Protein AF-A0A0U1CXU1-F1 (afdb_monomer_lite)

Foldseek 3Di:
DDDDDDPQDDDWPLQVLVVVCVPDPPLQAEDQDFAE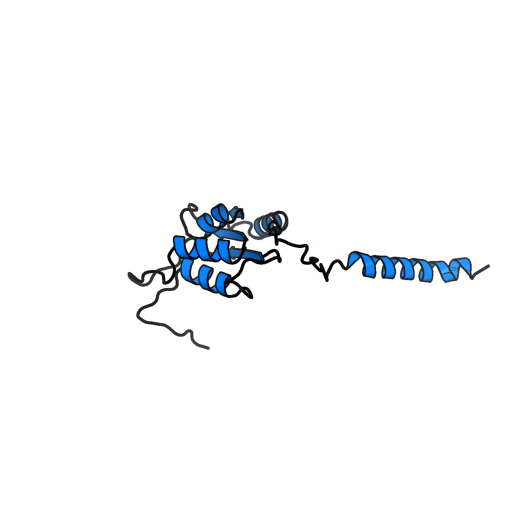DEAEEALIDDGPPPRDDPDDLVNSLVSCVRSLYQQEYEYQDDLPGSSSVSNVSSVHYYHNDPPCPPVVVVVRVVVTRDRDPDPDPPPPPPVPPCVVVVVVVVVVVVCVVCVVVVVPD

pLDDT: mean 82.3, std 15.23, range [41.0, 96.81]

Structure (mmCIF, N/CA/C/O backbone):
data_AF-A0A0U1CXU1-F1
#
_entry.id   AF-A0A0U1CXU1-F1
#
loop_
_atom_site.group_PDB
_atom_site.id
_atom_site.type_symbol
_atom_site.label_atom_id
_atom_site.label_alt_id
_atom_site.label_comp_id
_atom_site.label_asym_id
_atom_site.label_entity_id
_atom_site.label_seq_id
_atom_site.pdbx_PDB_ins_code
_atom_site.Cartn_x
_atom_site.Cartn_y
_atom_site.Cartn_z
_atom_site.occupancy
_atom_site.B_iso_or_equiv
_atom_site.auth_seq_id
_atom_site.auth_comp_id
_atom_site.auth_asym_id
_atom_site.auth_atom_id
_atom_site.pdbx_PDB_model_num
ATOM 1 N N . MET A 1 1 ? 5.097 22.039 14.764 1.00 46.66 1 MET A N 1
ATOM 2 C CA . MET A 1 1 ? 3.850 22.535 14.144 1.00 46.66 1 MET A CA 1
ATOM 3 C C . MET A 1 1 ? 2.708 21.737 14.743 1.00 46.66 1 MET A C 1
ATOM 5 O O . MET A 1 1 ? 2.875 20.533 14.891 1.00 46.66 1 MET A O 1
ATOM 9 N N . ALA A 1 2 ? 1.626 22.386 15.173 1.00 60.03 2 ALA A N 1
ATOM 10 C CA . ALA A 1 2 ? 0.456 21.668 15.675 1.00 60.03 2 ALA A CA 1
ATOM 11 C C . ALA A 1 2 ? -0.345 21.107 14.482 1.00 60.03 2 ALA A C 1
ATOM 13 O O . ALA A 1 2 ? -0.447 21.805 13.470 1.00 60.03 2 ALA A O 1
ATOM 14 N N . PRO A 1 3 ? -0.866 19.872 14.561 1.00 70.56 3 PRO A N 1
ATOM 15 C CA . PRO A 1 3 ? -1.666 19.288 13.490 1.00 70.56 3 PRO A CA 1
ATOM 16 C C . PRO A 1 3 ? -2.966 20.080 13.291 1.00 70.56 3 PRO A C 1
ATOM 18 O O . PRO A 1 3 ? -3.603 20.497 14.258 1.00 70.56 3 PRO A O 1
ATOM 21 N N . VAL A 1 4 ? -3.349 20.297 12.030 1.00 72.94 4 VAL A N 1
ATOM 22 C CA . VAL A 1 4 ? -4.637 20.911 11.681 1.00 72.94 4 VAL A CA 1
ATOM 23 C C . VAL A 1 4 ? -5.724 19.862 11.893 1.00 72.94 4 VAL A C 1
ATOM 25 O O . VAL A 1 4 ? -5.686 18.801 11.277 1.00 72.94 4 VAL A O 1
ATOM 28 N N . SER A 1 5 ? -6.669 20.155 12.785 1.00 69.50 5 SER A N 1
ATOM 29 C CA . SER A 1 5 ? -7.833 19.308 13.040 1.00 69.50 5 SER A CA 1
ATOM 30 C C . SER A 1 5 ? -9.039 19.864 12.292 1.00 69.50 5 SER A C 1
ATOM 32 O O . SER A 1 5 ? -9.372 21.041 12.449 1.00 69.50 5 SER A O 1
ATOM 34 N N . TYR A 1 6 ? -9.678 19.025 11.481 1.00 69.06 6 TYR A N 1
ATOM 35 C CA . TYR A 1 6 ? -10.940 19.334 10.816 1.00 69.06 6 TYR A CA 1
ATOM 36 C C . TYR A 1 6 ? -12.078 18.678 11.594 1.00 69.06 6 TYR A C 1
ATOM 38 O O . TYR A 1 6 ? -11.987 17.515 11.969 1.00 69.06 6 TYR A O 1
ATOM 46 N N . VAL A 1 7 ? -13.149 19.429 11.840 1.00 70.75 7 VAL A N 1
ATOM 47 C CA . VAL A 1 7 ? -14.302 18.956 12.624 1.00 70.75 7 VAL A CA 1
ATOM 48 C C . VAL A 1 7 ? -15.130 17.888 11.905 1.00 70.75 7 VAL A C 1
ATOM 50 O O . VAL A 1 7 ? -15.753 17.071 12.572 1.00 70.75 7 VAL A O 1
ATOM 53 N N . ASP A 1 8 ? -15.069 17.847 10.572 1.00 68.38 8 ASP A N 1
ATOM 54 C CA . ASP A 1 8 ? -15.873 16.949 9.730 1.00 68.38 8 ASP A CA 1
ATOM 55 C C . ASP A 1 8 ? -15.040 15.853 9.040 1.00 68.38 8 ASP A C 1
ATOM 57 O O . ASP A 1 8 ? -15.510 15.202 8.109 1.00 68.38 8 ASP A O 1
ATOM 61 N N . TYR A 1 9 ? -13.787 15.651 9.463 1.00 67.81 9 TYR A N 1
ATOM 62 C CA . TYR A 1 9 ? -12.902 14.641 8.883 1.00 67.81 9 TYR A CA 1
ATOM 63 C C . TYR A 1 9 ? -12.221 13.805 9.965 1.00 67.81 9 TYR A C 1
ATOM 65 O O . TYR A 1 9 ? -11.579 14.329 10.876 1.00 67.81 9 TYR A O 1
ATOM 73 N N . ALA A 1 10 ? -12.313 12.487 9.809 1.00 75.19 10 ALA A N 1
ATOM 74 C CA . ALA A 1 10 ? -11.526 11.518 10.553 1.00 75.19 10 ALA A CA 1
ATOM 75 C C . ALA A 1 10 ? -10.509 10.877 9.612 1.00 75.19 10 ALA A C 1
ATOM 77 O O . ALA A 1 10 ? -10.842 10.531 8.482 1.00 75.19 10 ALA A O 1
ATOM 78 N N . VAL A 1 11 ? -9.283 10.672 10.092 1.00 79.75 11 VAL A N 1
ATOM 79 C CA . VAL A 1 11 ? -8.276 9.934 9.326 1.00 79.75 11 VAL A CA 1
ATOM 80 C C . VAL A 1 11 ? -8.723 8.475 9.206 1.00 79.75 11 VAL A C 1
ATOM 82 O O . VAL A 1 11 ? -8.909 7.805 10.220 1.00 79.75 11 VAL A O 1
ATOM 85 N N . ASN A 1 12 ? -8.859 7.987 7.973 1.00 88.75 12 ASN A N 1
ATOM 86 C CA . ASN A 1 12 ? -9.139 6.586 7.661 1.00 88.75 12 ASN A CA 1
ATOM 87 C C . ASN A 1 12 ? -7.971 5.966 6.873 1.00 88.75 12 ASN A C 1
ATOM 89 O O . ASN A 1 12 ? -7.154 6.678 6.282 1.00 88.75 12 ASN A O 1
ATOM 93 N N . VAL A 1 13 ? -7.870 4.634 6.883 1.00 92.06 13 VAL A N 1
ATOM 94 C CA . VAL A 1 13 ? -6.783 3.910 6.197 1.00 92.06 13 VAL A CA 1
ATOM 95 C C . VAL A 1 13 ? -6.877 4.120 4.686 1.00 92.06 13 VAL A C 1
ATOM 97 O O . VAL A 1 13 ? -5.863 4.346 4.033 1.00 92.06 13 VAL A O 1
ATOM 100 N N . GLU A 1 14 ? -8.092 4.132 4.148 1.00 93.31 14 GLU A N 1
ATOM 101 C CA . GLU A 1 14 ? -8.398 4.349 2.736 1.00 93.31 14 GLU A CA 1
ATOM 102 C C . GLU A 1 14 ? -7.840 5.683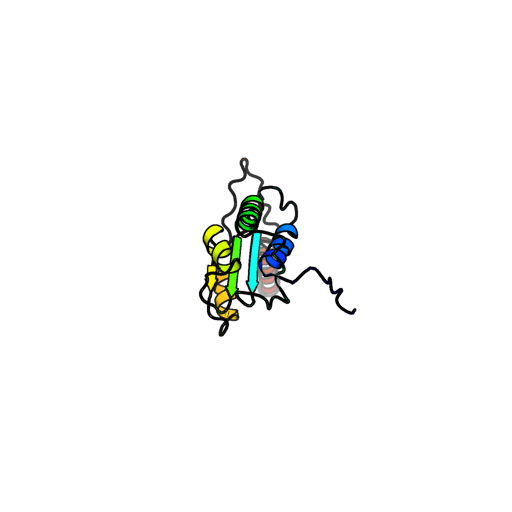 2.230 1.00 93.31 14 GLU A C 1
ATOM 104 O O . GLU A 1 14 ? -7.198 5.735 1.182 1.00 93.31 14 GLU A O 1
ATOM 109 N N . ASP A 1 15 ? -8.014 6.751 3.009 1.00 91.38 15 ASP A N 1
ATOM 110 C CA . ASP A 1 15 ? -7.560 8.093 2.641 1.00 91.38 15 ASP A CA 1
ATOM 111 C C . ASP A 1 15 ? -6.030 8.209 2.712 1.00 91.38 15 ASP A C 1
ATOM 113 O O . ASP A 1 15 ? -5.407 8.858 1.867 1.00 91.38 15 ASP A O 1
ATOM 117 N N . VAL A 1 16 ? -5.398 7.529 3.677 1.00 92.31 16 VAL A N 1
ATOM 118 C CA . VAL A 1 16 ? -3.931 7.432 3.762 1.00 92.31 16 VAL A CA 1
ATOM 119 C C . VAL A 1 16 ? -3.375 6.680 2.553 1.00 92.31 16 VAL A C 1
ATOM 121 O O . VAL A 1 16 ? -2.430 7.151 1.919 1.00 92.31 16 VAL A O 1
ATOM 124 N N . LEU A 1 17 ? -3.976 5.543 2.198 1.00 95.00 17 LEU A N 1
ATOM 125 C CA . LEU A 1 17 ? -3.592 4.769 1.018 1.00 95.00 17 LEU A CA 1
ATOM 126 C C . LEU A 1 17 ? -3.778 5.594 -0.264 1.00 95.00 17 LEU A C 1
ATOM 128 O O . LEU A 1 17 ? -2.874 5.635 -1.098 1.00 95.00 17 LEU A O 1
ATOM 132 N N . ALA A 1 18 ? -4.892 6.319 -0.398 1.00 94.50 18 ALA A N 1
ATOM 133 C CA . ALA A 1 18 ? -5.149 7.186 -1.546 1.00 94.50 18 ALA A CA 1
ATOM 134 C C . ALA A 1 18 ? -4.114 8.313 -1.664 1.00 94.50 18 ALA A C 1
ATOM 136 O O . ALA A 1 18 ? -3.603 8.577 -2.756 1.00 94.50 18 ALA A O 1
ATOM 137 N N . MET A 1 19 ? -3.761 8.955 -0.548 1.00 93.38 19 MET A N 1
ATOM 138 C CA . MET A 1 19 ? -2.721 9.986 -0.506 1.00 93.38 19 MET A CA 1
ATOM 139 C C . MET A 1 19 ? -1.363 9.429 -0.954 1.00 93.38 19 MET A C 1
ATOM 141 O O . MET A 1 19 ? -0.641 10.080 -1.707 1.00 93.38 19 MET A O 1
ATOM 145 N N . CYS A 1 20 ? -1.013 8.214 -0.534 1.00 94.00 20 CYS A N 1
ATOM 146 C CA . CYS A 1 20 ? 0.232 7.581 -0.958 1.00 94.00 20 CYS A CA 1
ATOM 147 C C . CYS A 1 20 ? 0.217 7.197 -2.446 1.00 94.00 20 CYS A C 1
ATOM 149 O O . CYS A 1 20 ? 1.196 7.451 -3.146 1.00 94.00 20 CYS A O 1
ATOM 151 N N . LEU A 1 21 ? -0.889 6.643 -2.950 1.00 94.06 21 LEU A N 1
ATOM 152 C CA . LEU A 1 21 ? -1.033 6.273 -4.362 1.00 94.06 21 LEU A CA 1
ATOM 153 C C . LEU A 1 21 ? -0.981 7.495 -5.288 1.00 94.06 21 LEU A C 1
ATOM 155 O O . LEU A 1 21 ? -0.309 7.466 -6.318 1.00 94.06 21 LEU A O 1
ATOM 159 N N . THR A 1 22 ? -1.633 8.591 -4.898 1.00 92.56 22 THR A N 1
ATOM 160 C CA . THR A 1 22 ? -1.591 9.866 -5.637 1.00 92.56 22 THR A CA 1
ATOM 161 C C . THR A 1 22 ? -0.258 10.609 -5.498 1.00 92.56 22 THR A C 1
ATOM 163 O O . THR A 1 22 ? 0.013 11.532 -6.264 1.00 92.56 22 THR A O 1
ATOM 166 N N . GLY A 1 23 ? 0.604 10.195 -4.565 1.00 90.62 23 GLY A N 1
ATOM 167 C CA . GLY A 1 23 ? 1.960 10.719 -4.412 1.00 90.62 23 GLY A CA 1
ATOM 168 C C . GLY A 1 23 ? 2.952 10.220 -5.469 1.00 90.62 23 GLY A C 1
ATOM 169 O O . GLY A 1 23 ? 4.016 10.821 -5.629 1.00 90.62 23 GLY A O 1
ATOM 170 N N . PHE A 1 24 ? 2.633 9.149 -6.207 1.00 88.69 24 PHE A N 1
ATOM 171 C CA . PHE A 1 24 ? 3.475 8.690 -7.314 1.00 88.69 24 PHE A CA 1
ATOM 172 C C . PHE A 1 24 ? 3.395 9.660 -8.510 1.00 88.69 24 PHE A C 1
ATOM 174 O O . PHE A 1 24 ? 2.315 10.145 -8.854 1.00 88.69 24 PHE A O 1
ATOM 181 N N . PRO A 1 25 ? 4.518 9.938 -9.198 1.00 83.00 25 PRO A N 1
ATOM 182 C CA . PRO A 1 25 ? 4.504 10.778 -10.395 1.00 83.00 25 PRO A CA 1
ATOM 183 C C . PRO A 1 25 ? 3.639 10.128 -11.479 1.00 83.00 25 PRO A C 1
ATOM 185 O O . PRO A 1 25 ? 3.692 8.916 -11.645 1.00 83.00 25 PRO A O 1
ATOM 188 N N . SER A 1 26 ? 2.847 10.902 -12.223 1.00 83.00 26 SER A N 1
ATOM 189 C CA . SER A 1 26 ? 1.916 10.371 -13.237 1.00 83.00 26 SER A CA 1
ATOM 190 C C . SER A 1 26 ? 1.034 9.218 -12.718 1.00 83.00 26 SER A C 1
ATOM 192 O O . SER A 1 26 ? 0.875 8.206 -13.394 1.00 83.00 26 SER A O 1
ATOM 194 N N . PHE A 1 27 ? 0.485 9.326 -11.502 1.00 82.44 27 PHE A N 1
ATOM 195 C CA . PHE A 1 27 ? -0.408 8.304 -10.925 1.00 82.44 27 PHE A CA 1
ATOM 196 C C . PHE A 1 27 ? -1.699 8.082 -11.735 1.00 82.44 27 PHE A C 1
ATOM 198 O O . PHE A 1 27 ? -2.366 7.067 -11.576 1.00 82.44 27 PHE A O 1
ATOM 205 N N . SER A 1 28 ? -2.073 9.038 -12.588 1.00 80.81 28 SER A N 1
ATOM 206 C CA . SER A 1 28 ? -3.245 8.953 -13.462 1.00 80.81 28 SER A CA 1
ATOM 207 C C . SER A 1 28 ? -2.996 8.169 -14.754 1.00 80.81 28 SER A C 1
ATOM 209 O O . SER A 1 28 ? -3.911 8.048 -15.564 1.00 80.81 28 SER A O 1
ATOM 211 N N . GLU A 1 29 ? -1.774 7.680 -14.976 1.00 81.38 29 GLU A N 1
ATOM 212 C CA . GLU A 1 29 ? -1.370 6.964 -16.185 1.00 81.38 29 GLU A CA 1
ATOM 213 C C . GLU A 1 29 ? -0.650 5.652 -15.823 1.00 81.38 29 GLU A C 1
ATOM 215 O O . GLU A 1 29 ? 0.090 5.608 -14.830 1.00 81.38 29 GLU A O 1
ATOM 220 N N . PRO A 1 30 ? -0.801 4.594 -16.644 1.00 74.06 30 PRO A N 1
ATOM 221 C CA . PRO A 1 30 ? -0.028 3.369 -16.480 1.00 74.06 30 PRO A CA 1
ATOM 222 C C . PRO A 1 30 ? 1.474 3.648 -16.562 1.00 74.06 30 PRO A C 1
ATOM 224 O O . PRO A 1 30 ? 1.940 4.351 -17.461 1.00 74.06 30 PRO A O 1
ATOM 227 N N . SER A 1 31 ? 2.260 3.065 -15.656 1.00 69.31 31 SER A N 1
ATOM 228 C CA . SER A 1 31 ? 3.707 3.268 -15.636 1.00 69.31 31 SER A CA 1
ATOM 229 C C . SER A 1 31 ? 4.497 2.129 -16.253 1.00 69.31 31 SER A C 1
ATOM 231 O O . SER A 1 31 ? 4.289 0.963 -15.934 1.00 69.31 31 SER A O 1
ATOM 233 N N . ALA A 1 32 ? 5.504 2.486 -17.052 1.00 68.81 32 ALA A N 1
ATOM 234 C CA . ALA A 1 32 ? 6.546 1.550 -17.479 1.00 68.81 32 ALA A CA 1
ATOM 235 C C . ALA A 1 32 ? 7.483 1.147 -16.321 1.00 68.81 32 ALA A C 1
ATOM 237 O O . ALA A 1 32 ? 8.124 0.099 -16.351 1.00 68.81 32 ALA A O 1
ATOM 238 N N . GLN A 1 33 ? 7.578 1.988 -15.284 1.00 77.88 33 GLN A N 1
ATOM 239 C CA . GLN A 1 33 ? 8.384 1.721 -14.093 1.00 77.88 33 GLN A CA 1
ATOM 240 C C . GLN A 1 33 ? 7.619 0.858 -13.088 1.00 77.88 33 GLN A C 1
ATOM 242 O O . GLN A 1 33 ? 6.415 1.024 -12.900 1.00 77.88 33 GLN A O 1
ATOM 247 N N . ARG A 1 34 ? 8.348 -0.027 -12.400 1.00 85.00 34 ARG A N 1
ATOM 248 C CA . ARG A 1 34 ? 7.826 -0.829 -11.287 1.00 85.00 34 ARG A CA 1
ATOM 249 C C . ARG A 1 34 ? 7.541 0.090 -10.098 1.00 85.00 34 ARG A C 1
ATOM 251 O O . ARG A 1 34 ? 8.462 0.740 -9.605 1.00 85.00 34 ARG A O 1
ATOM 258 N N . ARG A 1 35 ? 6.295 0.127 -9.626 1.00 90.25 35 ARG A N 1
ATOM 259 C CA . ARG A 1 35 ? 5.890 0.889 -8.437 1.00 90.25 35 ARG A CA 1
ATOM 260 C C . ARG A 1 35 ? 5.419 -0.067 -7.350 1.00 90.25 35 ARG A C 1
ATOM 262 O O . ARG A 1 35 ? 4.620 -0.961 -7.612 1.00 90.25 35 ARG A O 1
ATOM 269 N N . SER A 1 36 ? 5.925 0.128 -6.139 1.00 92.44 36 SER A N 1
ATOM 270 C CA . SER A 1 36 ? 5.529 -0.629 -4.954 1.00 92.44 36 SER A CA 1
ATOM 271 C C . SER A 1 36 ? 5.258 0.334 -3.808 1.00 92.44 36 SER A C 1
ATOM 273 O O . SER A 1 36 ? 6.022 1.279 -3.597 1.00 92.44 36 SER A O 1
ATOM 275 N N . MET A 1 37 ? 4.179 0.088 -3.075 1.00 94.12 37 MET A N 1
ATOM 276 C CA . MET A 1 37 ? 3.863 0.746 -1.814 1.00 94.12 37 MET A CA 1
ATOM 277 C C . MET A 1 37 ? 3.767 -0.314 -0.719 1.00 94.12 37 MET A C 1
ATOM 279 O O . MET A 1 37 ? 3.227 -1.392 -0.948 1.00 94.12 37 MET A O 1
ATOM 283 N N . ILE A 1 38 ? 4.255 0.004 0.481 1.00 95.50 38 ILE A N 1
ATOM 284 C CA . ILE A 1 38 ? 4.123 -0.857 1.658 1.00 95.50 38 ILE A CA 1
ATOM 285 C C . ILE A 1 38 ? 3.393 -0.073 2.748 1.00 95.50 38 ILE A C 1
ATOM 287 O O . ILE A 1 38 ? 3.890 0.957 3.204 1.00 95.50 38 ILE A O 1
ATOM 291 N N . TYR A 1 39 ? 2.222 -0.551 3.158 1.00 95.31 39 TYR A N 1
ATOM 292 C CA . TYR A 1 39 ? 1.490 -0.030 4.306 1.00 95.31 39 TYR A CA 1
ATOM 293 C C . TYR A 1 39 ? 1.861 -0.822 5.562 1.00 95.31 39 TYR A C 1
ATOM 295 O O . TYR A 1 39 ? 1.726 -2.042 5.593 1.00 95.31 39 TYR A O 1
ATOM 303 N N . VAL A 1 40 ? 2.322 -0.130 6.604 1.00 94.75 40 VAL A N 1
ATOM 304 C CA . VAL A 1 40 ? 2.618 -0.728 7.912 1.00 94.75 40 VAL A CA 1
ATOM 305 C C . VAL A 1 40 ? 1.825 0.037 8.957 1.00 94.75 40 VAL A C 1
ATOM 307 O O . VAL A 1 40 ? 2.073 1.223 9.183 1.00 94.75 40 VAL A O 1
ATOM 310 N N . GLY A 1 41 ? 0.847 -0.619 9.571 1.00 91.94 41 GLY A N 1
ATOM 311 C CA . GLY A 1 41 ? -0.089 0.063 10.456 1.00 91.94 41 GLY A CA 1
ATOM 312 C C . GLY A 1 41 ? -1.252 -0.821 10.893 1.00 91.94 41 GLY A C 1
ATOM 313 O O . GLY A 1 41 ? -1.281 -2.004 10.569 1.00 91.94 41 GLY A O 1
ATOM 314 N N . PRO A 1 42 ? -2.202 -0.278 11.663 1.00 91.25 42 PRO A N 1
ATOM 315 C CA . PRO A 1 42 ? -3.387 -1.026 12.060 1.00 91.25 42 PRO A CA 1
ATOM 316 C C . PRO A 1 42 ? -4.315 -1.266 10.861 1.00 91.25 42 PRO A C 1
ATOM 318 O O . PRO A 1 42 ? -4.326 -0.497 9.905 1.00 91.25 42 PRO A O 1
ATOM 321 N N . GLU A 1 43 ? -5.143 -2.305 10.934 1.00 89.06 43 GLU A N 1
ATOM 322 C CA . GLU A 1 43 ? -6.151 -2.594 9.904 1.00 89.06 43 GLU A CA 1
ATOM 323 C C . GLU A 1 43 ? -7.219 -1.489 9.775 1.00 89.06 43 GLU A C 1
ATOM 325 O O . GLU A 1 43 ? -7.779 -1.269 8.704 1.00 89.06 43 GLU A O 1
ATOM 330 N N . SER A 1 44 ? -7.471 -0.755 10.861 1.00 87.94 44 SER A N 1
ATOM 331 C CA . SER A 1 44 ? -8.366 0.401 10.898 1.00 87.94 44 SER A CA 1
ATOM 332 C C . SER A 1 44 ? -7.818 1.478 11.835 1.00 87.94 44 SER A C 1
ATOM 334 O O . SER A 1 44 ? -7.099 1.188 12.794 1.00 87.94 44 SER A O 1
ATOM 336 N N . LEU A 1 45 ? -8.142 2.741 11.556 1.00 85.25 45 LEU A N 1
ATOM 337 C CA . LEU A 1 45 ? -7.782 3.863 12.421 1.00 85.25 45 LEU A CA 1
ATOM 338 C C . LEU A 1 45 ? -8.949 4.207 13.358 1.00 85.25 45 LEU A C 1
ATOM 340 O O . LEU A 1 45 ? -10.108 4.049 12.968 1.00 85.25 45 LEU A O 1
ATOM 344 N N . PRO A 1 46 ? -8.676 4.688 14.587 1.00 73.38 46 PRO A N 1
ATOM 345 C CA . PRO A 1 46 ? -9.727 5.145 15.486 1.00 73.38 46 PRO A CA 1
ATOM 346 C C . PRO A 1 46 ? -10.543 6.252 14.814 1.00 73.38 46 PRO A C 1
ATOM 348 O O . PRO A 1 46 ? -10.008 7.317 14.512 1.00 73.38 46 PRO A O 1
ATOM 351 N N . ARG A 1 47 ? -11.833 5.999 14.576 1.00 67.94 47 ARG A N 1
ATOM 352 C CA . ARG A 1 47 ? -12.735 6.935 13.901 1.00 67.94 47 ARG A CA 1
ATOM 353 C C . ARG A 1 47 ? -13.434 7.824 14.942 1.00 67.94 47 ARG A C 1
ATOM 355 O O . ARG A 1 47 ? -14.318 7.336 15.647 1.00 67.94 47 ARG A O 1
ATOM 362 N N . PRO A 1 48 ? -13.064 9.107 15.104 1.00 57.78 48 PRO A N 1
ATOM 363 C CA . PRO A 1 48 ? -13.897 10.050 15.840 1.00 57.78 48 PRO A CA 1
ATOM 364 C C . PRO A 1 48 ? -15.196 10.302 15.053 1.00 57.78 48 PRO A C 1
ATOM 366 O O . PRO A 1 48 ? -15.218 11.081 14.108 1.00 57.78 48 PRO A O 1
ATOM 369 N N . GLY A 1 49 ? -16.280 9.618 15.434 1.00 59.41 49 GLY A N 1
ATOM 370 C CA . GLY A 1 49 ? -17.620 9.805 14.857 1.00 59.41 49 GLY A CA 1
ATOM 371 C C . GLY A 1 49 ? -17.917 8.994 13.585 1.00 59.41 49 GLY A C 1
ATOM 372 O O . GLY A 1 49 ? -17.208 8.055 13.234 1.00 59.41 49 GLY A O 1
ATOM 373 N N . GLU A 1 50 ? -19.001 9.356 12.895 1.00 61.44 50 GLU A N 1
ATOM 374 C CA . GLU A 1 50 ? -19.525 8.728 11.662 1.00 61.44 50 GLU A CA 1
ATOM 375 C C . GLU A 1 50 ? -18.884 9.297 10.376 1.00 61.44 50 GLU A C 1
ATOM 377 O O . GLU A 1 50 ? -19.507 9.384 9.320 1.00 61.44 50 GLU A O 1
ATOM 382 N N . ALA A 1 51 ? -17.624 9.730 10.448 1.00 67.31 51 ALA A N 1
ATOM 383 C CA . ALA A 1 51 ? -16.942 10.303 9.293 1.00 67.31 51 ALA A CA 1
ATOM 384 C C . ALA A 1 51 ? -16.693 9.225 8.223 1.00 67.31 51 ALA A C 1
ATOM 386 O O . ALA A 1 51 ? -15.938 8.271 8.432 1.00 67.31 51 ALA A O 1
ATOM 387 N N . THR A 1 52 ? -17.353 9.388 7.077 1.00 77.44 52 THR A N 1
ATOM 388 C CA . THR A 1 52 ? -17.198 8.515 5.909 1.00 77.44 52 THR A CA 1
ATOM 389 C C . THR A 1 52 ? -15.842 8.792 5.247 1.00 77.44 52 THR A C 1
ATOM 391 O O . THR A 1 52 ? -15.499 9.967 5.096 1.00 77.44 52 THR A O 1
ATOM 394 N N . PRO A 1 53 ? -15.069 7.759 4.855 1.00 82.56 53 PRO A N 1
ATOM 395 C CA . PRO A 1 53 ? -13.831 7.947 4.099 1.00 82.56 53 PRO A CA 1
ATOM 396 C C . PRO A 1 53 ? -14.064 8.769 2.828 1.00 82.56 53 PRO A C 1
ATOM 398 O O . PRO A 1 53 ? -15.116 8.652 2.193 1.00 82.56 53 PRO A O 1
ATOM 401 N N . LEU A 1 54 ? -13.081 9.578 2.429 1.00 87.44 54 LEU A N 1
ATOM 402 C CA . LEU A 1 54 ? -13.156 10.334 1.173 1.00 87.44 54 LEU A CA 1
ATOM 403 C C . LEU A 1 54 ? -13.003 9.411 -0.042 1.00 87.44 54 LEU A C 1
ATOM 405 O O . LEU A 1 54 ? -13.567 9.682 -1.105 1.00 87.44 54 LEU A O 1
ATOM 409 N N . PHE A 1 55 ? -12.252 8.320 0.119 1.00 89.38 55 PHE A N 1
ATOM 410 C CA . PHE A 1 55 ? -12.056 7.296 -0.900 1.00 89.38 55 PHE A CA 1
ATOM 411 C C . PHE A 1 55 ? -12.758 5.992 -0.519 1.00 89.38 55 PHE A C 1
ATOM 413 O O . PHE A 1 55 ? -12.527 5.432 0.549 1.00 89.38 55 PHE A O 1
ATOM 420 N N . SER A 1 56 ? -13.595 5.481 -1.426 1.00 90.25 56 SER A N 1
ATOM 421 C CA . SER A 1 56 ? -14.127 4.122 -1.315 1.00 90.25 56 SER A CA 1
ATOM 422 C C . SER A 1 56 ? -13.055 3.085 -1.650 1.00 90.25 56 SER A C 1
ATOM 424 O O . SER A 1 56 ? -12.098 3.371 -2.373 1.00 90.25 56 SER A O 1
ATOM 426 N N . THR A 1 57 ? -13.250 1.854 -1.179 1.00 90.94 57 THR A N 1
ATOM 427 C CA . THR A 1 57 ? -12.393 0.704 -1.502 1.00 90.94 57 THR A CA 1
ATOM 428 C C . THR A 1 57 ? -12.292 0.465 -3.010 1.00 90.94 57 THR A C 1
ATOM 430 O O . THR A 1 57 ? -11.188 0.311 -3.524 1.00 90.94 57 THR A O 1
ATOM 433 N N . ASP A 1 58 ? -13.411 0.540 -3.736 1.00 93.06 58 ASP A N 1
ATOM 434 C CA . ASP A 1 58 ? -13.439 0.396 -5.200 1.00 93.06 58 ASP A CA 1
ATOM 435 C C . ASP A 1 58 ? -12.625 1.493 -5.892 1.00 93.06 58 ASP A C 1
ATOM 437 O O . ASP A 1 58 ? -11.816 1.230 -6.782 1.00 93.06 58 ASP A O 1
ATOM 441 N N . ARG A 1 59 ? -12.782 2.746 -5.444 1.00 93.56 59 ARG A N 1
ATOM 442 C CA . ARG A 1 59 ? -12.027 3.865 -6.012 1.00 93.56 59 ARG A CA 1
ATOM 443 C C . ARG A 1 59 ? -10.533 3.714 -5.749 1.00 93.56 59 ARG A C 1
ATOM 445 O O . ARG A 1 59 ? -9.717 4.115 -6.579 1.00 93.56 59 ARG A O 1
ATOM 452 N N . LEU A 1 60 ? -10.184 3.170 -4.591 1.00 94.25 60 LEU A N 1
ATOM 453 C CA . LEU A 1 60 ? -8.810 2.943 -4.186 1.00 94.25 60 LEU A CA 1
ATOM 454 C C . LEU A 1 60 ? -8.164 1.811 -4.995 1.00 94.25 60 LEU A C 1
ATOM 456 O O . LEU A 1 60 ? -7.028 1.956 -5.444 1.00 94.25 60 LEU A O 1
ATOM 460 N N . HIS A 1 61 ? -8.914 0.740 -5.253 1.00 94.56 61 HIS A N 1
ATOM 461 C CA . HIS A 1 61 ? -8.531 -0.321 -6.179 1.00 94.56 61 HIS A CA 1
ATOM 462 C C . HIS A 1 61 ? -8.260 0.231 -7.584 1.00 94.56 61 HIS A C 1
ATOM 464 O O . HIS A 1 61 ? -7.170 0.037 -8.126 1.00 94.56 61 HIS A O 1
ATOM 470 N N . ASP A 1 62 ? -9.209 0.982 -8.148 1.00 93.88 62 ASP A N 1
ATOM 471 C CA . ASP A 1 62 ? -9.069 1.574 -9.482 1.00 93.88 62 ASP A CA 1
ATOM 472 C C . ASP A 1 62 ? -7.843 2.482 -9.576 1.00 93.88 62 ASP A C 1
ATOM 474 O O . ASP A 1 62 ? -7.129 2.476 -10.582 1.00 93.88 62 ASP A O 1
ATOM 478 N N . LEU A 1 63 ? -7.576 3.249 -8.517 1.00 94.00 63 LEU A N 1
ATOM 479 C CA . LEU A 1 63 ? -6.408 4.114 -8.433 1.00 94.00 63 LEU A CA 1
ATOM 480 C C . LEU A 1 63 ? -5.107 3.303 -8.430 1.00 94.00 63 LEU A C 1
ATOM 482 O O . LEU A 1 63 ? -4.190 3.639 -9.177 1.00 94.00 63 LEU A O 1
ATOM 486 N N . ALA A 1 64 ? -5.025 2.238 -7.631 1.00 93.19 64 ALA A N 1
ATOM 487 C CA . ALA A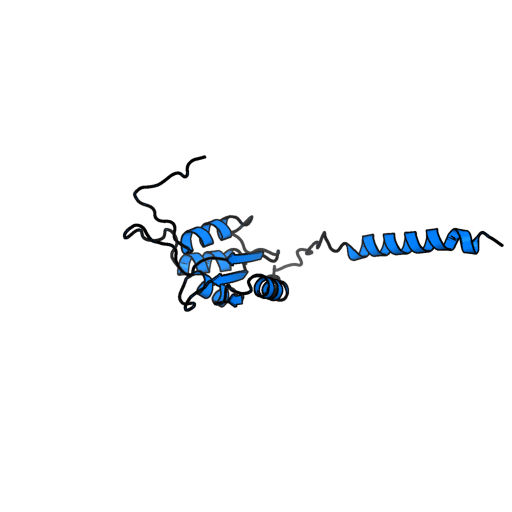 1 64 ? -3.831 1.399 -7.550 1.00 93.19 64 ALA A CA 1
ATOM 488 C C . ALA A 1 64 ? -3.540 0.681 -8.877 1.00 93.19 64 ALA A C 1
ATOM 490 O O . ALA A 1 64 ? -2.398 0.689 -9.346 1.00 93.19 64 ALA A O 1
ATOM 491 N N . VAL A 1 65 ? -4.578 0.136 -9.520 1.00 90.62 65 VAL A N 1
ATOM 492 C CA . VAL A 1 65 ? -4.468 -0.523 -10.830 1.00 90.62 65 VAL A CA 1
ATOM 493 C C . VAL A 1 65 ? -4.077 0.477 -11.918 1.00 90.62 65 VAL A C 1
ATOM 495 O O . VAL A 1 65 ? -3.137 0.220 -12.670 1.00 90.62 65 VAL A O 1
ATOM 498 N N . THR A 1 66 ? -4.738 1.638 -11.979 1.00 90.00 66 THR A N 1
ATOM 499 C CA . THR A 1 66 ? -4.433 2.686 -12.974 1.00 90.00 66 THR A CA 1
ATOM 500 C C . THR A 1 66 ? -3.002 3.189 -12.829 1.00 90.00 66 THR A C 1
ATOM 502 O O . THR A 1 66 ? -2.291 3.328 -13.823 1.00 90.00 66 THR A O 1
ATOM 505 N N . ALA A 1 67 ? -2.558 3.413 -11.592 1.00 87.50 67 ALA A N 1
ATOM 506 C CA . ALA A 1 67 ? -1.209 3.875 -11.302 1.00 87.50 67 ALA A CA 1
ATOM 507 C C . ALA A 1 67 ? -0.139 2.785 -11.498 1.00 87.50 67 ALA A C 1
ATOM 509 O O . ALA A 1 67 ?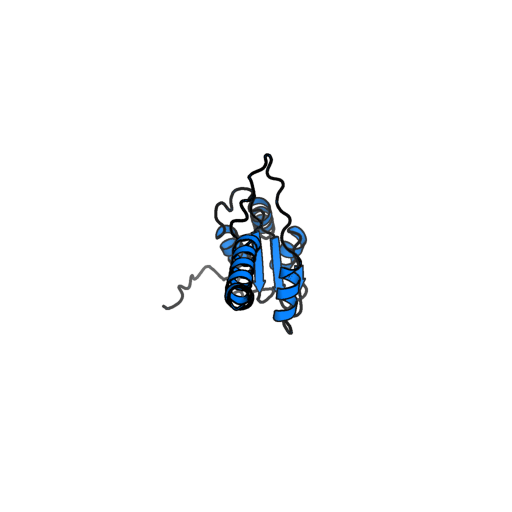 1.049 3.099 -11.395 1.00 87.50 67 ALA A O 1
ATOM 510 N N . GLY A 1 68 ? -0.525 1.526 -11.748 1.00 89.81 68 GLY A N 1
ATOM 511 C CA . GLY A 1 68 ? 0.397 0.395 -11.862 1.00 89.81 68 GLY A CA 1
ATOM 512 C C . GLY A 1 68 ? 1.171 0.118 -10.569 1.00 89.81 68 GLY A C 1
ATOM 513 O O . GLY A 1 68 ? 2.350 -0.238 -10.627 1.00 89.81 68 GLY A O 1
ATOM 514 N N . VAL A 1 69 ? 0.548 0.345 -9.407 1.00 92.50 69 VAL A N 1
ATOM 515 C CA . VAL A 1 69 ? 1.192 0.207 -8.093 1.00 92.50 69 VAL A CA 1
ATOM 516 C C . VAL A 1 69 ? 0.828 -1.133 -7.468 1.00 92.50 69 VAL A C 1
ATOM 518 O O . VAL A 1 69 ? -0.340 -1.412 -7.210 1.00 92.50 69 VAL A O 1
ATOM 521 N N . GLN A 1 70 ? 1.845 -1.932 -7.152 1.00 94.62 70 GLN A N 1
ATOM 522 C CA . GLN A 1 70 ? 1.690 -3.094 -6.283 1.00 94.62 70 GLN A CA 1
ATOM 523 C C . GLN A 1 70 ? 1.636 -2.629 -4.823 1.00 94.62 70 GLN A C 1
ATOM 525 O O . GLN A 1 70 ? 2.563 -1.975 -4.337 1.00 94.62 70 GLN A O 1
ATOM 530 N N . VAL A 1 71 ? 0.565 -2.965 -4.114 1.00 96.06 71 VAL A N 1
ATOM 531 C CA . VAL A 1 71 ? 0.396 -2.632 -2.697 1.00 96.06 71 VAL A CA 1
ATOM 532 C C . VAL A 1 71 ? 0.775 -3.843 -1.857 1.00 96.06 71 VAL A C 1
ATOM 534 O O . VAL A 1 71 ? 0.343 -4.951 -2.127 1.00 96.06 71 VAL A O 1
ATOM 537 N N . ASN A 1 72 ? 1.587 -3.643 -0.829 1.00 96.81 72 ASN A N 1
ATOM 538 C CA . ASN A 1 72 ? 1.911 -4.646 0.178 1.00 96.81 72 ASN A CA 1
ATOM 539 C C . ASN A 1 72 ? 1.492 -4.111 1.545 1.00 96.81 72 ASN A C 1
ATOM 541 O O . ASN A 1 72 ? 1.502 -2.896 1.764 1.00 96.81 72 ASN A O 1
ATOM 545 N N . ALA A 1 73 ? 1.131 -4.989 2.470 1.00 96.50 73 ALA A N 1
ATOM 546 C CA . ALA A 1 73 ? 0.575 -4.573 3.748 1.00 96.50 73 ALA A CA 1
ATOM 547 C C . ALA A 1 73 ? 1.051 -5.458 4.905 1.00 96.50 73 ALA A C 1
ATOM 549 O O . ALA A 1 73 ? 1.065 -6.680 4.811 1.00 96.50 73 ALA A O 1
ATOM 550 N N . ILE A 1 74 ? 1.422 -4.825 6.014 1.00 95.88 74 ILE A N 1
ATOM 551 C CA . ILE A 1 74 ? 1.720 -5.476 7.291 1.00 95.88 74 ILE A CA 1
ATOM 552 C C . ILE A 1 74 ? 0.762 -4.861 8.304 1.00 95.88 74 ILE A C 1
ATOM 554 O O . ILE A 1 74 ? 0.989 -3.745 8.784 1.00 95.88 74 ILE A O 1
ATOM 558 N N . THR A 1 75 ? -0.341 -5.558 8.569 1.00 94.00 75 THR A N 1
ATOM 559 C CA . THR A 1 75 ? -1.424 -5.043 9.411 1.00 94.00 75 THR A CA 1
ATOM 560 C C . THR A 1 75 ? -1.913 -6.095 10.398 1.00 94.00 75 THR A C 1
ATOM 562 O O . THR A 1 75 ? -2.505 -7.085 9.963 1.00 94.00 75 THR A O 1
ATOM 565 N N . PRO A 1 76 ? -1.756 -5.878 11.716 1.00 91.50 76 PRO A N 1
ATOM 566 C CA . PRO A 1 76 ? -2.398 -6.716 12.722 1.00 91.50 76 PRO A CA 1
ATOM 567 C C . PRO A 1 76 ? -3.912 -6.723 12.525 1.00 91.50 76 PRO A C 1
ATOM 569 O O . PRO A 1 76 ? -4.513 -5.647 12.518 1.00 91.50 76 PRO A O 1
ATOM 572 N N . GLY A 1 77 ? -4.523 -7.901 12.368 1.00 88.06 77 GLY A N 1
ATOM 573 C CA . GLY A 1 77 ? -5.962 -7.982 12.113 1.00 88.06 77 GLY A CA 1
ATOM 574 C C . GLY A 1 77 ? -6.436 -9.259 11.424 1.00 88.06 77 GLY A C 1
ATOM 575 O O . GLY A 1 77 ? -5.681 -10.229 11.310 1.00 88.06 77 GLY A O 1
ATOM 576 N N . SER A 1 78 ? -7.698 -9.253 10.984 1.00 89.19 78 SER A N 1
ATOM 577 C CA . SER A 1 78 ? -8.317 -10.379 10.263 1.00 89.19 78 SER A CA 1
ATOM 578 C C . SER A 1 78 ? -7.978 -10.389 8.771 1.00 89.19 78 SER A C 1
ATOM 580 O O . SER A 1 78 ? -8.025 -11.447 8.144 1.00 89.19 78 SER A O 1
ATOM 582 N N . GLY A 1 79 ? -7.572 -9.244 8.219 1.00 89.81 79 GLY A N 1
ATOM 583 C CA . GLY A 1 79 ? -7.299 -9.071 6.794 1.00 89.81 79 GLY A CA 1
ATOM 584 C C . GLY A 1 79 ? -8.538 -8.689 5.984 1.00 89.81 79 GLY A C 1
ATOM 585 O O . GLY A 1 79 ? -8.517 -8.823 4.763 1.00 89.81 79 GLY A O 1
ATOM 586 N N . ASP A 1 80 ? -9.595 -8.217 6.631 1.00 89.62 80 ASP A N 1
ATOM 587 C CA . ASP A 1 80 ? -10.818 -7.728 5.985 1.00 89.62 80 ASP A CA 1
ATOM 588 C C . ASP A 1 80 ? -10.779 -6.204 5.746 1.00 89.62 80 ASP A C 1
ATOM 590 O O . ASP A 1 80 ? -11.749 -5.609 5.280 1.00 89.62 80 ASP A O 1
ATOM 594 N N . GLY A 1 81 ? -9.673 -5.543 6.104 1.00 90.75 81 GLY A N 1
ATOM 595 C CA . GLY A 1 81 ? -9.456 -4.119 5.866 1.00 90.75 81 GLY A CA 1
ATOM 596 C C . GLY A 1 81 ? -8.920 -3.780 4.470 1.00 90.75 81 GLY A C 1
ATOM 597 O O . GLY A 1 81 ? -8.290 -4.592 3.788 1.00 90.75 81 GLY A O 1
ATOM 598 N N . ALA A 1 82 ? -9.068 -2.505 4.093 1.00 92.94 82 ALA A N 1
ATOM 599 C CA . ALA A 1 82 ? -8.713 -1.986 2.770 1.00 92.94 82 ALA A CA 1
ATOM 600 C C . ALA A 1 82 ? -7.274 -2.316 2.329 1.00 92.94 82 ALA A C 1
ATOM 602 O O . ALA A 1 82 ? -7.039 -2.646 1.169 1.00 92.94 82 ALA A O 1
ATOM 603 N N . ALA A 1 83 ? -6.299 -2.263 3.245 1.00 94.38 83 ALA A N 1
ATOM 604 C CA . ALA A 1 83 ? -4.898 -2.546 2.927 1.00 94.38 83 ALA A CA 1
ATOM 605 C C . ALA A 1 83 ? -4.667 -4.003 2.484 1.00 94.38 83 ALA A C 1
ATOM 607 O O . ALA A 1 83 ? -3.893 -4.252 1.558 1.00 94.38 83 ALA A O 1
ATOM 608 N N . ALA A 1 84 ? -5.349 -4.958 3.121 1.00 95.19 84 ALA A N 1
ATOM 609 C CA . ALA A 1 84 ? -5.257 -6.373 2.778 1.00 95.19 84 ALA A CA 1
ATOM 610 C C . ALA A 1 84 ? -5.940 -6.664 1.432 1.00 95.19 84 ALA A C 1
ATOM 612 O O . ALA A 1 84 ? -5.388 -7.383 0.596 1.00 95.19 84 ALA A O 1
ATOM 613 N N . ASP A 1 85 ? -7.096 -6.045 1.183 1.00 94.88 85 ASP A N 1
ATOM 614 C CA . ASP A 1 85 ? -7.817 -6.161 -0.090 1.00 94.88 85 ASP A CA 1
ATOM 615 C C . ASP A 1 85 ? -7.020 -5.593 -1.269 1.00 94.88 85 ASP A C 1
ATOM 617 O O . ASP A 1 85 ? -6.928 -6.218 -2.333 1.00 94.88 85 ASP A O 1
ATOM 621 N N . LEU A 1 86 ? -6.374 -4.442 -1.079 1.00 95.56 86 LEU A N 1
ATOM 622 C CA . LEU A 1 86 ? -5.469 -3.867 -2.075 1.00 95.56 86 LEU A CA 1
ATOM 623 C C . LEU A 1 86 ? -4.257 -4.744 -2.335 1.00 95.56 86 LEU A C 1
ATOM 625 O O . LEU A 1 86 ? -3.879 -4.920 -3.493 1.00 95.56 86 LEU A O 1
ATOM 629 N N . ALA A 1 87 ? -3.665 -5.325 -1.292 1.00 95.88 87 ALA A N 1
ATOM 630 C CA . ALA A 1 87 ? -2.537 -6.221 -1.481 1.00 95.88 87 ALA A CA 1
ATOM 631 C C . ALA A 1 87 ? -2.911 -7.413 -2.369 1.00 95.88 87 ALA A C 1
ATOM 633 O O . ALA A 1 87 ? -2.231 -7.683 -3.358 1.00 95.88 87 ALA A O 1
ATOM 634 N N . ARG A 1 88 ? -4.055 -8.056 -2.110 1.00 94.19 88 ARG A N 1
ATOM 635 C CA . ARG A 1 88 ? -4.531 -9.184 -2.928 1.00 94.19 88 ARG A CA 1
ATOM 636 C C . ARG A 1 88 ? -4.841 -8.778 -4.365 1.00 94.19 88 ARG A C 1
ATOM 638 O O . ARG A 1 88 ? -4.422 -9.458 -5.298 1.00 94.19 88 ARG A O 1
ATOM 645 N N . SER A 1 89 ? -5.572 -7.683 -4.549 1.00 94.19 89 SER A N 1
ATOM 646 C CA . SER A 1 89 ? -6.034 -7.247 -5.873 1.00 94.19 89 SER A CA 1
ATOM 647 C C . SER A 1 89 ? -4.919 -6.703 -6.769 1.00 94.19 89 SER A C 1
ATOM 649 O O . SER A 1 89 ? -4.986 -6.847 -7.987 1.00 94.19 89 SER A O 1
ATOM 651 N N . THR A 1 90 ? -3.859 -6.145 -6.182 1.00 93.25 90 THR A N 1
ATOM 652 C CA . THR A 1 90 ? -2.684 -5.643 -6.917 1.00 93.25 90 THR A CA 1
ATOM 653 C C . THR A 1 90 ? -1.548 -6.669 -7.029 1.00 93.25 90 THR A C 1
ATOM 655 O O . THR A 1 90 ? -0.495 -6.369 -7.593 1.00 93.25 90 THR A O 1
ATOM 658 N N . GLY A 1 91 ? -1.743 -7.889 -6.512 1.00 93.44 91 GLY A N 1
ATOM 659 C CA . GLY A 1 91 ? -0.751 -8.968 -6.551 1.00 93.44 91 GLY A CA 1
ATOM 660 C C . GLY A 1 91 ? 0.432 -8.785 -5.591 1.00 93.44 91 GLY A C 1
ATOM 661 O O . GLY A 1 91 ? 1.505 -9.351 -5.819 1.00 93.44 91 GLY A O 1
ATOM 662 N N . GLY A 1 92 ? 0.283 -7.967 -4.551 1.00 95.00 92 GLY A N 1
ATOM 663 C CA . GLY A 1 92 ? 1.242 -7.855 -3.455 1.00 95.00 92 GLY A CA 1
ATOM 664 C C . GLY A 1 92 ? 0.977 -8.828 -2.309 1.00 95.00 92 GLY A C 1
ATOM 665 O O . GLY A 1 92 ? 0.136 -9.723 -2.391 1.00 95.00 92 GLY A O 1
ATOM 666 N N . LEU A 1 93 ? 1.750 -8.660 -1.240 1.00 96.12 93 LEU A N 1
ATOM 667 C CA . LEU A 1 93 ? 1.741 -9.516 -0.059 1.00 96.12 93 LEU A CA 1
ATOM 668 C C . LEU A 1 93 ? 1.059 -8.822 1.117 1.00 96.12 93 LEU A C 1
ATOM 670 O O . LEU A 1 93 ? 1.206 -7.614 1.321 1.00 96.12 93 LEU A O 1
ATOM 674 N N . TRP A 1 94 ? 0.340 -9.611 1.910 1.00 96.38 94 TRP A N 1
ATOM 675 C CA . TRP A 1 94 ? -0.265 -9.172 3.157 1.00 96.38 94 TRP A CA 1
ATOM 676 C C . TRP A 1 94 ? 0.180 -10.063 4.314 1.00 96.38 94 TRP A C 1
ATOM 678 O O . TRP A 1 94 ? 0.126 -11.288 4.208 1.00 96.38 94 TRP A O 1
ATOM 688 N N . PHE A 1 95 ? 0.558 -9.434 5.423 1.00 96.00 95 PHE A N 1
ATOM 689 C CA . PHE A 1 95 ? 0.980 -10.100 6.648 1.00 96.00 95 PHE A CA 1
ATOM 690 C C . PHE A 1 95 ? 0.153 -9.596 7.829 1.00 96.00 95 PHE A C 1
ATOM 692 O O . PHE A 1 95 ? 0.091 -8.391 8.089 1.00 96.00 95 PHE A O 1
ATOM 699 N N . SER A 1 96 ? -0.459 -10.527 8.563 1.00 93.38 96 SER A N 1
ATOM 700 C CA . SER A 1 96 ? -1.222 -10.230 9.780 1.00 93.38 96 SER A CA 1
ATOM 701 C C . SER A 1 96 ? -0.339 -10.031 11.009 1.00 93.38 96 SER A C 1
ATOM 703 O O . SER A 1 96 ? -0.795 -9.516 12.023 1.00 93.38 96 SER A O 1
ATOM 705 N N . ASP A 1 97 ? 0.900 -10.515 10.969 1.00 87.06 97 ASP A N 1
ATOM 706 C CA . ASP A 1 97 ? 1.805 -10.477 12.109 1.00 87.06 97 ASP A CA 1
ATOM 707 C C . ASP A 1 97 ? 2.731 -9.258 12.030 1.00 87.06 97 ASP A C 1
ATOM 709 O O . ASP A 1 97 ? 3.440 -9.046 11.047 1.00 87.06 97 ASP A O 1
ATOM 713 N N . SER A 1 98 ? 2.742 -8.449 13.087 1.00 79.88 98 SER A N 1
ATOM 714 C CA . SER A 1 98 ? 3.665 -7.321 13.230 1.00 79.88 98 SER A CA 1
ATOM 715 C C . SER A 1 98 ? 4.847 -7.625 14.151 1.00 79.88 98 SER A C 1
ATOM 717 O O . SER A 1 98 ? 5.617 -6.712 14.447 1.00 79.88 98 SER A O 1
ATOM 719 N N . ALA A 1 99 ? 4.987 -8.858 14.652 1.00 82.88 99 ALA A N 1
ATOM 720 C CA . ALA A 1 99 ? 6.088 -9.235 15.534 1.00 82.88 99 ALA A CA 1
ATOM 721 C C . ALA A 1 99 ? 7.444 -9.212 14.810 1.00 82.88 99 ALA A C 1
ATOM 723 O O . ALA A 1 99 ? 8.437 -8.800 15.408 1.00 82.88 99 ALA A O 1
ATOM 724 N N . ASP A 1 100 ? 7.474 -9.574 13.522 1.00 88.56 100 ASP A N 1
ATOM 725 C CA . ASP A 1 100 ? 8.684 -9.542 12.694 1.00 88.56 100 ASP A CA 1
ATOM 726 C C . ASP A 1 100 ? 8.493 -8.747 11.391 1.00 88.56 100 ASP A C 1
ATOM 728 O O . ASP A 1 100 ? 8.524 -9.263 10.275 1.00 88.56 100 ASP A O 1
ATOM 732 N N . VAL A 1 101 ? 8.306 -7.430 11.531 1.00 92.00 101 VAL A N 1
ATOM 733 C CA . VAL A 1 101 ? 8.242 -6.501 10.38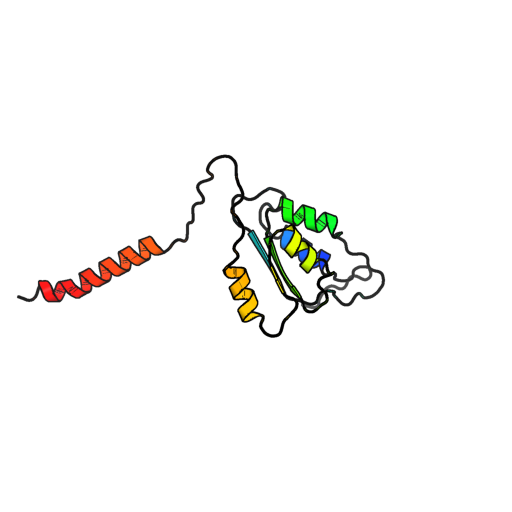5 1.00 92.00 101 VAL A CA 1
ATOM 734 C C . VAL A 1 101 ? 9.495 -6.604 9.504 1.00 92.00 101 VAL A C 1
ATOM 736 O O . VAL A 1 101 ? 9.408 -6.419 8.293 1.00 92.00 101 VAL A O 1
ATOM 739 N N . GLY A 1 102 ? 10.660 -6.908 10.087 1.00 92.44 102 GLY A N 1
ATOM 740 C CA . GLY A 1 102 ? 11.920 -7.021 9.353 1.00 92.44 102 GLY A CA 1
ATOM 741 C C . GLY A 1 102 ? 11.901 -8.160 8.336 1.00 92.44 102 GLY A C 1
ATOM 742 O O . GLY A 1 102 ? 12.222 -7.932 7.167 1.00 92.44 102 GLY A O 1
ATOM 743 N N . ALA A 1 103 ? 11.479 -9.354 8.760 1.00 94.19 103 ALA A N 1
ATOM 744 C CA . ALA A 1 103 ? 11.336 -10.507 7.874 1.00 94.19 103 ALA A CA 1
ATOM 745 C C . ALA A 1 103 ? 10.298 -10.258 6.770 1.00 94.19 103 ALA A C 1
ATOM 747 O O . ALA A 1 103 ? 10.591 -10.479 5.595 1.00 94.19 103 ALA A O 1
ATOM 748 N N . HIS A 1 104 ? 9.133 -9.702 7.113 1.00 95.38 104 HIS A N 1
ATOM 749 C CA . HIS A 1 104 ? 8.095 -9.392 6.124 1.00 95.38 104 HIS A CA 1
ATOM 750 C C . HIS A 1 104 ? 8.563 -8.367 5.079 1.00 95.38 104 HIS A C 1
ATOM 752 O O . HIS A 1 104 ? 8.287 -8.513 3.891 1.00 95.38 104 HIS A O 1
ATOM 758 N N . LEU A 1 105 ? 9.322 -7.342 5.482 1.00 94.44 105 LEU A N 1
ATOM 759 C CA . LEU A 1 105 ? 9.898 -6.377 4.537 1.00 94.44 105 LEU A CA 1
ATOM 760 C C . LEU A 1 105 ? 10.948 -7.005 3.611 1.00 94.44 105 LEU A C 1
ATOM 762 O O . LEU A 1 105 ? 11.092 -6.545 2.474 1.00 94.44 105 LEU A O 1
ATOM 766 N N . ALA A 1 106 ? 11.684 -8.016 4.082 1.00 94.81 106 ALA A N 1
ATOM 767 C CA . ALA A 1 106 ? 12.603 -8.780 3.244 1.00 94.81 106 ALA A CA 1
ATOM 768 C C . ALA A 1 106 ? 11.832 -9.613 2.210 1.00 94.81 106 ALA A C 1
ATOM 770 O O . ALA A 1 106 ? 12.141 -9.540 1.025 1.00 94.81 106 ALA A O 1
ATOM 771 N N . GLU A 1 107 ? 10.760 -10.288 2.620 1.00 95.25 107 GLU A N 1
ATOM 772 C CA . GLU A 1 107 ? 9.909 -11.060 1.708 1.00 95.25 107 GLU A CA 1
ATOM 773 C C . GLU A 1 107 ? 9.233 -10.173 0.649 1.00 95.25 107 GLU A C 1
ATOM 775 O O . GLU A 1 107 ? 9.253 -10.491 -0.539 1.00 95.25 107 GLU A O 1
ATOM 780 N N . VAL A 1 108 ? 8.731 -8.994 1.038 1.00 93.25 108 VAL A N 1
ATOM 781 C CA . VAL A 1 108 ? 8.214 -7.998 0.078 1.00 93.25 108 VAL A CA 1
ATOM 782 C C . VAL A 1 108 ? 9.296 -7.555 -0.909 1.00 93.25 108 VAL A C 1
ATOM 784 O O . VAL A 1 108 ? 9.002 -7.276 -2.071 1.00 93.25 108 VAL A O 1
ATOM 787 N N . ARG A 1 109 ? 10.561 -7.483 -0.478 1.00 91.62 109 ARG A N 1
ATOM 788 C CA . ARG A 1 109 ? 11.677 -7.138 -1.369 1.00 91.62 109 ARG A CA 1
ATOM 789 C C . ARG A 1 109 ? 11.951 -8.225 -2.400 1.00 91.62 109 ARG A C 1
ATOM 791 O O . ARG A 1 109 ? 12.274 -7.895 -3.541 1.00 91.62 109 ARG A O 1
ATOM 798 N N . ASP A 1 110 ? 11.791 -9.478 -1.997 1.00 94.69 110 ASP A N 1
ATOM 799 C CA . ASP A 1 110 ? 11.958 -10.653 -2.850 1.00 94.69 110 ASP A CA 1
ATOM 800 C C . ASP A 1 110 ? 10.739 -10.903 -3.762 1.00 94.69 110 ASP A C 1
ATOM 802 O O . ASP A 1 110 ? 10.813 -11.718 -4.684 1.00 94.69 110 ASP A O 1
ATOM 806 N N . HIS A 1 111 ? 9.654 -10.136 -3.586 1.00 92.19 111 HIS A N 1
ATOM 807 C CA . HIS A 1 111 ? 8.443 -10.151 -4.415 1.00 92.19 111 HIS A CA 1
ATOM 808 C C . HIS A 1 111 ? 8.229 -8.824 -5.181 1.00 92.19 111 HIS A C 1
ATOM 810 O O . HIS A 1 111 ? 7.260 -8.100 -4.934 1.00 92.19 111 HIS A O 1
ATOM 816 N N . PRO A 1 112 ? 9.129 -8.448 -6.114 1.00 87.88 112 PRO A N 1
ATOM 817 C CA . PRO A 1 112 ? 9.060 -7.159 -6.796 1.00 87.88 112 PRO A CA 1
ATOM 818 C C . PRO A 1 112 ? 7.860 -7.063 -7.760 1.00 87.88 112 PRO A C 1
ATOM 820 O O . PRO A 1 112 ? 7.471 -8.076 -8.352 1.00 87.88 112 PRO A O 1
ATOM 823 N N . PRO A 1 113 ? 7.358 -5.843 -8.054 1.00 85.75 113 PRO A N 1
ATOM 824 C CA . PRO A 1 113 ? 6.273 -5.655 -9.013 1.00 85.75 113 PRO A CA 1
ATOM 825 C C . PRO A 1 113 ? 6.668 -6.198 -10.378 1.00 85.75 113 PRO A C 1
ATOM 827 O O . PRO A 1 113 ? 7.816 -6.020 -10.818 1.00 85.75 113 PRO A O 1
ATOM 830 N N . GLN A 1 114 ? 5.723 -6.821 -11.078 1.00 76.25 114 GLN A N 1
ATOM 831 C CA . GLN A 1 114 ? 5.943 -7.177 -12.473 1.00 76.25 114 GLN A CA 1
ATOM 832 C C . GLN A 1 114 ? 6.072 -5.896 -13.302 1.00 76.25 114 GLN A C 1
ATOM 834 O O . GLN A 1 114 ? 5.360 -4.918 -13.081 1.00 76.25 114 GLN A O 1
ATOM 839 N N . ALA A 1 115 ? 7.028 -5.872 -14.232 1.00 64.88 115 ALA A N 1
ATOM 840 C CA . ALA A 1 115 ? 7.131 -4.757 -15.162 1.00 64.88 115 ALA A CA 1
ATOM 841 C C . ALA A 1 115 ? 5.871 -4.749 -16.038 1.00 64.88 115 ALA A C 1
ATOM 843 O O . ALA A 1 115 ? 5.529 -5.778 -16.621 1.00 64.88 115 ALA A O 1
ATOM 844 N N . GLY A 1 116 ? 5.176 -3.612 -16.108 1.00 60.56 116 GLY A N 1
ATOM 845 C CA . GLY A 1 116 ? 4.030 -3.467 -17.000 1.00 60.56 116 GLY A CA 1
ATOM 846 C C . GLY A 1 116 ? 4.448 -3.708 -18.452 1.00 60.56 116 GLY A C 1
ATOM 847 O O . GLY A 1 116 ? 5.556 -3.347 -18.852 1.00 60.56 116 GLY A O 1
ATOM 848 N N . SER A 1 117 ? 3.572 -4.315 -19.258 1.00 48.66 117 SER A N 1
ATOM 849 C CA . SER A 1 117 ? 3.782 -4.397 -20.704 1.00 48.66 117 SER A CA 1
ATOM 850 C C . SER A 1 117 ? 3.491 -3.030 -21.322 1.00 48.66 117 SER A C 1
ATOM 852 O O . SER A 1 117 ? 2.392 -2.767 -21.813 1.00 48.66 117 SER A O 1
ATOM 854 N N . THR A 1 118 ? 4.445 -2.112 -21.259 1.00 47.91 118 THR A N 1
ATOM 855 C CA . THR A 1 118 ? 4.358 -0.905 -22.077 1.00 47.91 118 THR A CA 1
ATOM 856 C C . THR A 1 118 ? 4.597 -1.334 -23.521 1.00 47.91 118 THR A C 1
ATOM 858 O O . THR A 1 118 ? 5.643 -1.891 -23.847 1.00 47.91 118 THR A O 1
ATOM 861 N N . GLY A 1 119 ? 3.569 -1.174 -24.358 1.00 44.50 119 GLY A N 1
ATOM 862 C CA . GLY A 1 119 ? 3.702 -1.306 -25.802 1.00 44.50 119 GLY A CA 1
ATOM 863 C C . GLY A 1 119 ? 4.823 -0.394 -26.289 1.00 44.50 119 GLY A C 1
ATOM 864 O O . GLY A 1 119 ? 4.895 0.763 -25.885 1.00 44.50 119 GLY A O 1
ATOM 865 N N . ASP A 1 120 ? 5.673 -0.967 -27.133 1.00 41.00 120 ASP A N 1
ATOM 866 C CA . ASP A 1 120 ? 7.005 -0.496 -27.489 1.00 41.00 120 ASP A CA 1
ATOM 867 C C . ASP A 1 120 ? 7.983 -0.412 -26.320 1.00 41.00 120 ASP A C 1
ATOM 869 O O . ASP A 1 120 ? 7.714 0.137 -25.255 1.00 41.00 120 ASP A O 1
ATOM 873 N N . SER A 1 121 ? 9.155 -0.986 -26.569 1.00 42.19 121 SER A N 1
ATOM 874 C CA . SER A 1 121 ? 10.344 -0.983 -25.736 1.00 42.19 121 SER A CA 1
ATOM 875 C C . SER A 1 121 ? 10.720 0.440 -25.316 1.00 42.19 121 SER A C 1
ATOM 877 O O . SER A 1 121 ? 11.639 1.046 -25.866 1.00 42.19 121 SER A O 1
ATOM 879 N N . ALA A 1 122 ? 10.037 0.981 -24.312 1.00 43.31 122 ALA A N 1
ATOM 880 C CA . ALA A 1 122 ? 10.583 2.009 -23.459 1.00 43.31 122 ALA A CA 1
ATOM 881 C C . ALA A 1 122 ? 11.735 1.319 -22.744 1.00 43.31 122 ALA A C 1
ATOM 883 O O . ALA A 1 122 ? 11.537 0.633 -21.744 1.00 43.31 122 ALA A O 1
ATOM 884 N N . ASP A 1 123 ? 12.902 1.410 -23.379 1.00 42.72 123 ASP A N 1
ATOM 885 C CA . ASP A 1 123 ? 14.212 1.050 -22.873 1.00 42.72 123 ASP A CA 1
ATOM 886 C C . ASP A 1 123 ? 14.213 1.398 -21.386 1.00 42.72 123 ASP A C 1
ATOM 888 O O . ASP A 1 123 ? 14.268 2.574 -21.007 1.00 42.72 123 ASP A O 1
ATOM 892 N N . VAL A 1 124 ? 13.990 0.382 -20.541 1.00 47.97 124 VAL A N 1
ATOM 893 C CA . VAL A 1 124 ? 14.030 0.529 -19.093 1.00 47.97 124 VAL A CA 1
ATOM 894 C C . VAL A 1 124 ? 15.488 0.805 -18.841 1.00 47.97 124 VAL A C 1
ATOM 896 O O . VAL A 1 124 ? 16.294 -0.111 -18.670 1.00 47.97 124 VAL A O 1
ATOM 899 N N . ARG A 1 125 ? 15.849 2.087 -18.903 1.00 48.00 125 ARG A N 1
ATOM 900 C CA . ARG A 1 125 ? 17.170 2.550 -18.552 1.00 48.00 125 ARG A CA 1
ATOM 901 C C . ARG A 1 125 ? 17.259 2.353 -17.056 1.00 48.00 125 ARG A C 1
ATOM 903 O O . ARG A 1 125 ? 16.969 3.246 -16.267 1.00 48.00 125 ARG A O 1
ATOM 910 N N . SER A 1 126 ? 17.621 1.130 -16.693 1.00 46.38 126 SER A N 1
ATOM 911 C CA . SER A 1 126 ? 18.108 0.745 -15.389 1.00 46.38 126 SER A CA 1
ATOM 912 C C . SER A 1 126 ? 19.415 1.512 -15.217 1.00 46.38 126 SER A C 1
ATOM 914 O O . SER A 1 126 ? 20.504 1.022 -15.508 1.00 46.38 126 SER A O 1
ATOM 916 N N . ALA A 1 127 ? 19.288 2.794 -14.874 1.00 48.28 127 ALA A N 1
ATOM 917 C CA . ALA A 1 127 ? 20.403 3.714 -14.707 1.00 48.28 127 ALA A CA 1
ATOM 918 C C . ALA A 1 127 ? 21.298 3.302 -13.524 1.00 48.28 127 ALA A C 1
ATOM 920 O O . ALA A 1 127 ? 22.411 3.797 -13.395 1.00 48.28 127 ALA A O 1
ATOM 921 N N . GLU A 1 128 ? 20.844 2.352 -12.703 1.00 49.03 128 GLU A N 1
ATOM 922 C CA . GLU A 1 128 ? 21.496 1.929 -11.470 1.00 49.03 128 GLU A CA 1
ATOM 923 C C . GLU A 1 128 ? 21.697 0.409 -11.398 1.00 49.03 128 GLU A C 1
ATOM 925 O O . GLU A 1 128 ? 21.388 -0.230 -10.399 1.00 49.03 128 GLU A O 1
ATOM 930 N N . THR A 1 129 ? 22.268 -0.208 -12.435 1.00 51.84 129 THR A N 1
ATOM 931 C CA . THR A 1 129 ? 23.052 -1.433 -12.196 1.00 51.84 129 THR A CA 1
ATOM 932 C C . THR A 1 129 ? 24.518 -1.024 -12.048 1.00 51.84 129 THR A C 1
ATOM 934 O O . THR A 1 129 ? 25.236 -0.955 -13.048 1.00 51.84 129 THR A O 1
ATOM 937 N N . PRO A 1 130 ? 25.007 -0.745 -10.822 1.00 55.75 130 PRO A N 1
ATOM 938 C CA . PRO A 1 130 ? 26.391 -0.330 -10.605 1.00 55.75 130 PRO A CA 1
ATOM 939 C C . PRO A 1 130 ? 27.390 -1.461 -10.888 1.00 55.75 130 PRO A C 1
ATOM 941 O O . PRO A 1 130 ? 28.592 -1.244 -10.806 1.00 55.75 130 PRO A O 1
ATOM 944 N N . GLY A 1 131 ? 26.927 -2.664 -11.249 1.00 67.94 131 GLY A N 1
ATOM 945 C CA . GLY A 1 131 ? 27.774 -3.830 -11.481 1.00 67.94 131 GLY A CA 1
ATOM 946 C C . GLY A 1 131 ? 28.870 -3.591 -12.516 1.00 67.94 131 GLY A C 1
ATOM 947 O O . GLY A 1 131 ? 30.019 -3.905 -12.245 1.00 67.94 131 GLY A O 1
ATOM 948 N N . ILE A 1 132 ? 28.560 -2.982 -13.665 1.00 76.00 132 ILE A N 1
ATOM 949 C CA . ILE A 1 132 ? 29.560 -2.744 -14.721 1.00 76.00 132 ILE A CA 1
ATOM 950 C C . ILE A 1 132 ? 30.643 -1.741 -14.278 1.00 76.00 132 ILE A C 1
ATOM 952 O O . ILE A 1 132 ? 31.823 -2.093 -14.354 1.00 76.00 132 ILE A O 1
ATOM 956 N N . PRO A 1 133 ? 30.312 -0.527 -13.785 1.00 78.44 133 PRO A N 1
ATOM 957 C CA . PRO A 1 133 ? 31.341 0.405 -13.323 1.00 78.44 133 PRO A CA 1
ATOM 958 C C . PRO A 1 133 ? 32.104 -0.115 -12.095 1.00 78.44 133 PRO A C 1
ATOM 960 O O . PRO A 1 133 ? 33.317 0.077 -12.020 1.00 78.44 133 PRO A O 1
ATOM 963 N N . VAL A 1 134 ? 31.448 -0.828 -11.171 1.00 83.25 134 VAL A N 1
ATOM 964 C CA . VAL A 1 134 ? 32.113 -1.445 -10.008 1.00 83.25 134 VAL A CA 1
ATOM 965 C C . VAL A 1 134 ? 33.057 -2.565 -10.442 1.00 83.25 134 VAL A C 1
ATOM 967 O O . VAL A 1 134 ? 34.187 -2.620 -9.967 1.00 83.25 134 VAL A O 1
ATOM 970 N N . LEU A 1 135 ? 32.653 -3.424 -11.379 1.00 86.75 135 LEU A N 1
ATOM 971 C CA . LEU A 1 135 ? 33.499 -4.500 -11.899 1.00 86.75 135 LEU A CA 1
ATOM 972 C C . LEU A 1 135 ? 34.730 -3.944 -12.625 1.00 86.75 135 LEU A C 1
ATOM 974 O O . LEU A 1 135 ? 35.836 -4.432 -12.406 1.00 86.75 135 LEU A O 1
ATOM 978 N N . LEU A 1 136 ? 34.567 -2.886 -13.427 1.00 89.12 136 LEU A N 1
ATOM 979 C CA . LEU A 1 136 ? 35.694 -2.198 -14.066 1.00 89.12 136 LEU A CA 1
ATOM 980 C C . LEU A 1 136 ? 36.638 -1.561 -13.038 1.00 89.12 136 LEU A C 1
ATOM 982 O O . LEU A 1 136 ? 37.855 -1.687 -13.176 1.00 89.12 136 LEU A O 1
ATOM 986 N N . ALA A 1 137 ? 36.100 -0.930 -11.991 1.00 88.50 137 ALA A N 1
ATOM 987 C CA . ALA A 1 137 ? 36.905 -0.363 -10.912 1.00 88.50 137 ALA A CA 1
ATOM 988 C C . ALA A 1 137 ? 37.680 -1.446 -10.139 1.00 88.50 137 ALA A C 1
ATOM 990 O O . ALA A 1 137 ? 38.868 -1.275 -9.865 1.00 88.50 137 ALA A O 1
ATOM 991 N N . LEU A 1 138 ? 37.043 -2.585 -9.846 1.00 92.25 138 LEU A N 1
ATOM 992 C CA . LEU A 1 138 ? 37.684 -3.729 -9.192 1.00 92.25 138 LEU A CA 1
ATOM 993 C C . LEU A 1 138 ? 38.793 -4.331 -10.062 1.00 92.25 138 LEU A C 1
ATOM 995 O O . LEU A 1 138 ? 39.889 -4.580 -9.562 1.00 92.25 138 LEU A O 1
ATOM 999 N N . LEU A 1 139 ? 38.552 -4.510 -11.365 1.00 93.62 139 LEU A N 1
ATOM 1000 C CA . LEU A 1 139 ? 39.573 -4.988 -12.302 1.00 93.62 139 LEU A CA 1
ATOM 1001 C C . LEU A 1 139 ? 40.764 -4.027 -12.376 1.00 93.62 139 LEU A C 1
ATOM 1003 O O . LEU A 1 139 ? 41.910 -4.468 -12.292 1.00 93.62 139 LEU A O 1
ATOM 1007 N N . ALA A 1 140 ? 40.510 -2.720 -12.469 1.00 92.00 140 ALA A N 1
ATOM 1008 C CA . ALA A 1 140 ? 41.565 -1.711 -12.462 1.00 92.00 140 ALA A CA 1
ATOM 1009 C C . ALA A 1 140 ? 42.385 -1.751 -11.161 1.00 92.00 140 ALA A C 1
ATOM 1011 O O . ALA A 1 140 ? 43.612 -1.661 -11.206 1.00 92.00 140 ALA A O 1
ATOM 1012 N N . MET A 1 141 ? 41.730 -1.947 -10.012 1.00 93.38 141 MET A N 1
ATOM 1013 C CA . MET A 1 141 ? 42.398 -2.062 -8.715 1.00 93.38 141 MET A CA 1
ATOM 1014 C C . MET A 1 141 ? 43.282 -3.315 -8.633 1.00 93.38 141 MET A C 1
ATOM 1016 O O . MET A 1 141 ? 44.421 -3.214 -8.182 1.00 93.38 141 MET A O 1
ATOM 1020 N N . VAL A 1 142 ? 42.810 -4.468 -9.122 1.00 93.56 142 VAL A N 1
ATOM 1021 C CA . VAL A 1 142 ? 43.607 -5.708 -9.193 1.00 93.56 142 VAL A CA 1
ATOM 1022 C C . VAL A 1 142 ? 44.841 -5.517 -10.077 1.00 93.56 142 VAL A C 1
ATOM 1024 O O . VAL A 1 142 ? 45.947 -5.875 -9.668 1.00 93.56 142 VAL A O 1
ATOM 1027 N N . VAL A 1 143 ? 44.679 -4.898 -11.251 1.00 91.44 143 VAL A N 1
ATOM 1028 C CA . VAL A 1 143 ? 45.796 -4.598 -12.162 1.00 91.44 143 VAL A CA 1
ATOM 1029 C C . VAL A 1 143 ? 46.817 -3.682 -11.491 1.00 91.44 143 VAL A C 1
ATOM 1031 O O . VAL A 1 143 ? 48.010 -3.980 -11.523 1.00 91.44 143 VAL A O 1
ATOM 1034 N N . LEU A 1 144 ? 46.368 -2.607 -10.835 1.00 88.62 144 LEU A N 1
ATOM 1035 C CA . LEU A 1 144 ? 47.253 -1.671 -10.136 1.00 88.62 144 LEU A CA 1
ATOM 1036 C C . LEU A 1 144 ? 48.027 -2.351 -8.997 1.00 88.62 144 LEU A C 1
ATOM 1038 O O . LEU A 1 144 ? 49.183 -2.020 -8.740 1.00 88.62 144 LEU A O 1
ATOM 1042 N N . TRP A 1 145 ? 47.394 -3.312 -8.324 1.00 89.19 145 TRP A N 1
ATOM 1043 C CA . TRP A 1 145 ? 47.988 -4.043 -7.209 1.00 89.19 145 TRP A CA 1
ATOM 1044 C C . TRP A 1 145 ? 49.028 -5.070 -7.664 1.00 89.19 145 TRP A C 1
ATOM 1046 O O . TRP A 1 145 ? 50.027 -5.287 -6.979 1.00 89.19 145 TRP A O 1
ATOM 1056 N N . TRP A 1 146 ? 48.830 -5.672 -8.838 1.00 85.50 146 TRP A N 1
ATOM 1057 C CA . TRP A 1 146 ? 49.758 -6.647 -9.422 1.00 85.50 146 TRP A CA 1
ATOM 1058 C C . TRP A 1 146 ? 50.882 -6.002 -10.237 1.00 85.50 146 TRP A C 1
ATOM 1060 O O . TRP A 1 146 ? 51.964 -6.578 -10.362 1.00 85.50 146 TRP A O 1
ATOM 1070 N N . TRP A 1 147 ? 50.670 -4.784 -10.732 1.00 81.81 147 TRP A N 1
ATOM 1071 C CA . TRP A 1 147 ? 51.663 -3.990 -11.453 1.00 81.81 147 TRP A CA 1
ATOM 1072 C C . TRP A 1 147 ? 53.050 -3.928 -10.781 1.00 81.81 147 TRP A C 1
ATOM 1074 O O . TRP A 1 147 ? 54.040 -4.206 -11.460 1.00 81.81 147 TRP A O 1
ATOM 1084 N N . PRO A 1 148 ? 53.188 -3.639 -9.468 1.00 80.69 148 PRO A N 1
ATOM 1085 C CA . PRO A 1 148 ? 54.495 -3.608 -8.813 1.00 80.69 148 PRO A CA 1
ATOM 1086 C C . PRO A 1 148 ? 55.142 -4.990 -8.653 1.00 80.69 148 PRO A C 1
ATOM 1088 O O . PRO A 1 148 ? 56.354 -5.049 -8.489 1.00 80.69 148 PRO A O 1
ATOM 1091 N N . VAL A 1 149 ? 54.378 -6.088 -8.690 1.00 80.31 149 VAL A N 1
ATOM 1092 C CA . VAL A 1 149 ? 54.924 -7.458 -8.630 1.00 80.31 149 VAL A CA 1
ATOM 1093 C C . VAL A 1 149 ? 55.505 -7.862 -9.985 1.00 80.31 149 VAL A C 1
ATOM 1095 O O . VAL A 1 149 ? 56.552 -8.491 -10.037 1.00 80.31 149 VAL A O 1
ATOM 1098 N N . VAL A 1 150 ? 54.867 -7.447 -11.083 1.00 75.62 150 VAL A N 1
ATOM 1099 C CA . VAL A 1 150 ? 55.347 -7.702 -12.453 1.00 75.62 150 VAL A CA 1
ATOM 1100 C C . VAL A 1 150 ? 56.514 -6.779 -12.832 1.00 75.62 150 VAL A C 1
ATOM 1102 O O . VAL A 1 150 ? 57.429 -7.197 -13.534 1.00 75.62 150 VAL A O 1
ATOM 1105 N N . MET A 1 151 ? 56.507 -5.529 -12.355 1.00 75.31 151 MET A N 1
ATOM 1106 C CA . MET A 1 151 ? 57.543 -4.520 -12.639 1.00 75.31 151 MET A CA 1
ATOM 1107 C C . MET A 1 151 ? 58.747 -4.566 -11.681 1.00 75.31 151 MET A C 1
ATOM 1109 O O . MET A 1 151 ? 59.650 -3.740 -11.810 1.00 75.31 151 MET A O 1
ATOM 1113 N N . ARG A 1 152 ? 58.779 -5.505 -10.728 1.00 60.25 152 ARG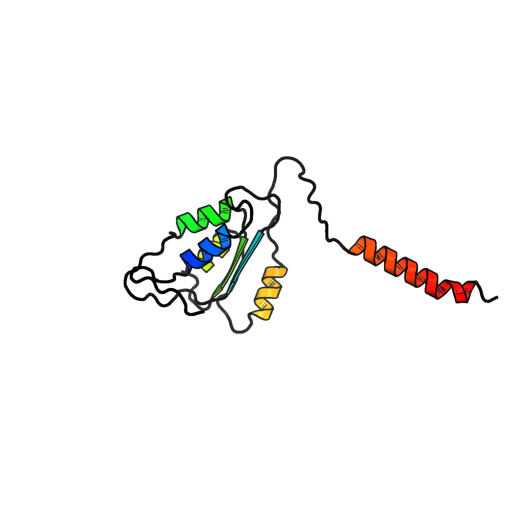 A N 1
ATOM 1114 C CA . ARG A 1 152 ? 59.963 -5.824 -9.915 1.00 60.25 152 ARG A CA 1
ATOM 1115 C C . ARG A 1 152 ? 60.580 -7.147 -10.403 1.00 60.25 152 ARG A C 1
ATOM 1117 O O . ARG A 1 152 ? 60.276 -8.180 -9.809 1.00 60.25 152 ARG A O 1
ATOM 1124 N N . PRO A 1 153 ? 61.380 -7.147 -11.487 1.00 56.94 153 PRO A N 1
ATOM 1125 C CA . PRO A 1 153 ? 62.327 -8.228 -11.742 1.00 56.94 153 PRO A CA 1
ATOM 1126 C C . PRO A 1 153 ? 63.453 -8.239 -10.697 1.00 56.94 153 PRO A C 1
ATOM 1128 O O . PRO A 1 153 ? 63.801 -7.151 -10.177 1.00 56.94 153 PRO A O 1
#

Radius of gyration: 22.65 Å; chains: 1; bounding box: 82×34×43 Å

Secondary structure (DSSP, 8-state):
-PPPPPTT----HHHHHHHHHHTSTTTTS--SS-EEEEEES-SS---SSS---SS-HHHHHHHHHHTTEEEEEE-SS-S-SHHHHHHHHTT--EES--TTHHHHHHHHHHSPPPPP--SS------TT-THHHHHHHHHHHHHHHHHHHHS--

Organism: NCBI:txid451644

Sequence (153 aa):
MAPVSYVDYAVNVEDVLAMCLTGFPSFSEPSAQRRSMIYVGPESLPRPGEATPLFSTDRLHDLAVTAGVQVNAITPGSGDGAAADLARSTGGLWFSDSADVGAHLAEVRDHPPQAGSTGDSADVRSAETPGIPVLLALLAMVVLWWWPVVMRP